Protein AF-A0A6A6I6J5-F1 (afdb_monomer_lite)

Radius of gyration: 15.34 Å; chains: 1; bounding box: 36×29×41 Å

Foldseek 3Di:
DDPVDDPCVVVVHDPPPDDDDDDQQQDCVVCVVVVVVVCVPPNDPDDDGDGDPPGPLQVDDLVRVLVVCVVPHDPVSSPDDCPPSHDYD

Organism: NCBI:txid390896

InterPro domains:
  IPR001765 Carbonic anhydrase [PF00484] (1-59)
  IPR001765 Carbonic anhydrase [PTHR43175] (1-75)
  IPR036874 Carbonic anhydrase superfamily [G3DSA:3.40.1050.10] (1-87)
  IPR036874 Carbonic anhydrase superfamily [SSF53056] (1-67)

pLDDT: mean 89.87, std 7.77, range [54.03, 97.44]

Secondary structure (DSSP, 8-state):
--TT--HHHHTTPPTTSS-----GGG-HHHHHHHHHHHHHHH----------SS-GGGS--HHHHHHHHHHHS-TTGGGS--TTS----

Sequence (89 aa):
MDQRVHPEEFLGLQRGDVPVIRNAGGRARRAVLDAAFLDALITITDIIVIHHTNCGLTLMTDEKVSKALGERSTKELAKHDIDGYCITE

Structure (mmCIF, N/CA/C/O backbone):
data_AF-A0A6A6I6J5-F1
#
_entry.id   AF-A0A6A6I6J5-F1
#
loop_
_atom_site.group_PDB
_atom_site.id
_atom_site.type_symbol
_atom_site.label_atom_id
_atom_site.label_alt_id
_atom_site.label_comp_id
_atom_site.label_asym_id
_atom_site.label_entity_id
_atom_site.label_seq_id
_atom_site.pdbx_PDB_ins_code
_atom_site.Cartn_x
_atom_site.Cartn_y
_atom_site.Cartn_z
_atom_site.occupancy
_atom_site.B_iso_or_equiv
_atom_site.auth_seq_id
_atom_site.auth_comp_id
_atom_site.auth_asym_id
_atom_site.auth_atom_id
_atom_site.pdbx_PDB_model_num
ATOM 1 N N . MET A 1 1 ? -0.502 -5.179 -6.590 1.00 86.44 1 MET A N 1
ATOM 2 C CA . MET A 1 1 ? -1.670 -5.912 -6.091 1.00 86.44 1 MET A CA 1
ATOM 3 C C . MET A 1 1 ? -1.668 -7.252 -6.780 1.00 86.44 1 MET A C 1
ATOM 5 O O . MET A 1 1 ? -1.785 -7.294 -7.996 1.00 86.44 1 MET A O 1
ATOM 9 N N . ASP A 1 2 ? -1.449 -8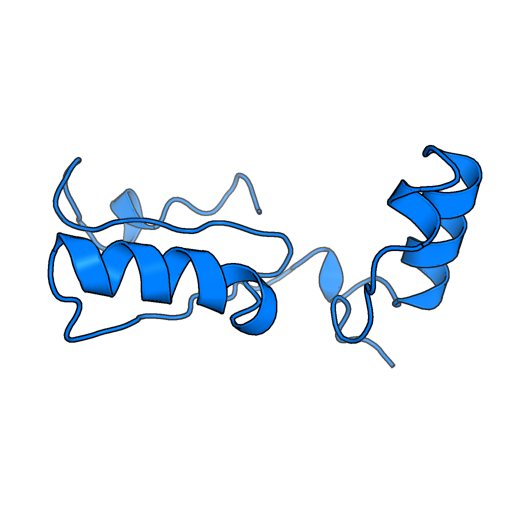.312 -6.018 1.00 94.50 2 ASP A N 1
ATOM 10 C CA . ASP A 1 2 ? -1.436 -9.671 -6.545 1.00 94.50 2 ASP A CA 1
ATOM 11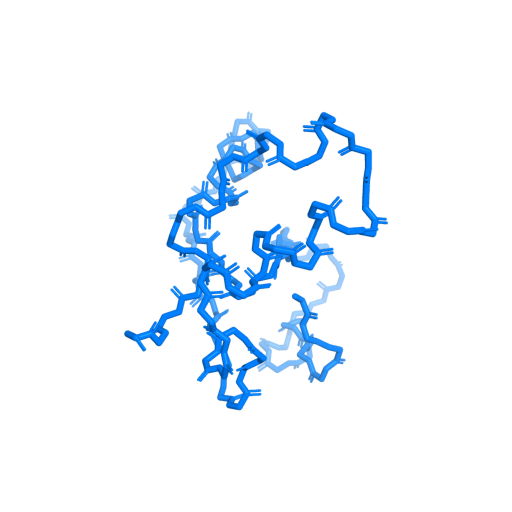 C C . ASP A 1 2 ? -2.804 -10.316 -6.337 1.00 94.50 2 ASP A C 1
ATOM 13 O O . ASP A 1 2 ? -3.335 -10.266 -5.229 1.00 94.50 2 ASP A O 1
ATOM 17 N N . GLN A 1 3 ? -3.383 -10.877 -7.397 1.00 93.81 3 GLN A N 1
ATOM 18 C CA . GLN A 1 3 ? -4.727 -11.461 -7.363 1.00 93.81 3 GLN A CA 1
ATOM 19 C C . GLN A 1 3 ? -4.809 -12.739 -6.522 1.00 93.81 3 GLN A C 1
ATOM 21 O O . GLN A 1 3 ? -5.903 -13.152 -6.176 1.00 93.81 3 GLN A O 1
ATOM 26 N N . ARG A 1 4 ? -3.674 -13.349 -6.167 1.00 95.06 4 ARG A N 1
ATOM 27 C CA . ARG A 1 4 ? -3.620 -14.545 -5.314 1.00 95.06 4 ARG A CA 1
ATOM 28 C C . ARG A 1 4 ? -3.771 -14.220 -3.828 1.00 95.06 4 ARG A C 1
ATOM 30 O O . ARG A 1 4 ? -3.886 -15.128 -3.016 1.00 95.06 4 ARG A O 1
ATOM 37 N N . VAL A 1 5 ? -3.682 -12.943 -3.457 1.00 94.44 5 VAL A N 1
ATOM 38 C CA . VAL A 1 5 ? -3.618 -12.505 -2.059 1.00 94.44 5 VAL A CA 1
ATOM 39 C C . VAL A 1 5 ? -4.956 -11.895 -1.656 1.00 94.44 5 VAL A C 1
ATOM 41 O O . VAL A 1 5 ? -5.332 -10.839 -2.166 1.00 94.44 5 VAL A O 1
ATOM 44 N N . HIS A 1 6 ? -5.631 -12.532 -0.705 1.00 93.38 6 HIS A N 1
ATOM 45 C CA . HIS A 1 6 ? -6.867 -12.062 -0.077 1.00 93.38 6 HIS A CA 1
ATOM 46 C C . HIS A 1 6 ? -6.644 -11.959 1.438 1.00 93.38 6 HIS A C 1
ATOM 48 O O . HIS A 1 6 ? -6.800 -12.966 2.129 1.00 93.38 6 HIS A O 1
ATOM 54 N N . PRO A 1 7 ? -6.200 -10.794 1.959 1.00 93.38 7 PRO A N 1
ATOM 55 C CA . PRO A 1 7 ? -5.909 -10.611 3.384 1.00 93.38 7 PRO A CA 1
ATOM 56 C C . PRO A 1 7 ? -7.033 -11.060 4.308 1.00 93.38 7 PRO A C 1
ATOM 58 O O . PRO A 1 7 ? -6.775 -11.698 5.322 1.00 93.38 7 PRO A O 1
ATOM 61 N N . GLU A 1 8 ? -8.270 -10.786 3.915 1.00 92.62 8 GLU A N 1
ATOM 62 C CA . GLU A 1 8 ? -9.468 -11.184 4.633 1.00 92.62 8 GLU A CA 1
ATOM 63 C C . GLU A 1 8 ? -9.578 -12.705 4.834 1.00 92.62 8 GLU A C 1
ATOM 65 O O . GLU A 1 8 ? -9.956 -13.156 5.911 1.00 92.62 8 GLU A O 1
ATOM 70 N N . GLU A 1 9 ? -9.171 -13.508 3.849 1.00 92.81 9 GLU A N 1
ATOM 71 C CA . GLU A 1 9 ? -9.300 -14.966 3.908 1.00 92.81 9 GLU A CA 1
ATOM 72 C C . GLU A 1 9 ? -8.276 -15.591 4.858 1.00 92.81 9 GLU A C 1
ATOM 74 O O . GLU A 1 9 ? -8.641 -16.350 5.753 1.00 92.81 9 GLU A O 1
ATOM 79 N N . PHE A 1 10 ? -6.988 -15.268 4.697 1.00 92.81 10 PHE A N 1
ATOM 80 C CA . PHE A 1 10 ? -5.932 -15.912 5.488 1.00 92.81 10 PHE A CA 1
ATOM 81 C C . PHE A 1 10 ? -5.743 -15.303 6.883 1.00 92.81 10 PHE A C 1
ATOM 83 O O . PHE A 1 10 ? -5.106 -15.933 7.726 1.00 92.81 10 PHE A O 1
ATOM 90 N N . LEU A 1 11 ? -6.282 -14.105 7.143 1.00 94.44 11 LEU A N 1
ATOM 91 C CA . LEU A 1 11 ? -6.365 -13.532 8.493 1.00 94.44 11 LEU A CA 1
ATOM 92 C C . LEU A 1 11 ? -7.686 -13.876 9.201 1.00 94.44 11 LEU A C 1
ATOM 94 O O . LEU A 1 11 ? -7.823 -13.574 10.382 1.00 94.44 11 LEU A O 1
ATOM 98 N N . GLY A 1 12 ? -8.643 -14.509 8.510 1.00 95.25 12 GLY A N 1
ATOM 99 C CA . GLY A 1 12 ? -9.944 -14.867 9.082 1.00 95.25 12 GLY A CA 1
ATOM 100 C C . GLY A 1 12 ? -10.830 -13.660 9.400 1.00 95.25 12 GLY A C 1
ATOM 101 O O . GLY A 1 12 ? -11.609 -13.711 10.349 1.00 95.25 12 GLY A O 1
ATOM 102 N N . LEU A 1 13 ? -10.695 -12.578 8.630 1.00 94.56 13 LEU A N 1
ATOM 103 C CA . LEU A 1 13 ? -11.432 -11.332 8.825 1.00 94.56 13 LEU A CA 1
ATOM 104 C C . LEU A 1 13 ? -12.750 -11.359 8.052 1.00 94.56 13 LEU A C 1
ATOM 106 O O . LEU A 1 13 ? -12.841 -11.856 6.926 1.00 94.56 13 LEU A O 1
ATOM 110 N N . GLN A 1 14 ? -13.777 -10.762 8.636 1.00 94.75 14 GLN A N 1
ATOM 111 C CA . GLN A 1 14 ? -15.055 -10.522 7.990 1.00 94.75 14 GLN A CA 1
ATOM 112 C C . GLN A 1 14 ? -15.054 -9.168 7.270 1.00 94.75 14 GLN A C 1
ATOM 114 O O . GLN A 1 14 ? -14.231 -8.278 7.506 1.00 94.75 14 GLN A O 1
ATOM 119 N N . ARG A 1 15 ? -16.003 -8.993 6.341 1.00 88.12 15 ARG A N 1
ATOM 120 C CA . ARG A 1 15 ? -16.182 -7.702 5.666 1.00 88.12 15 ARG A CA 1
ATOM 121 C C . ARG A 1 15 ? -16.507 -6.624 6.695 1.00 88.12 15 ARG A C 1
ATOM 123 O O . ARG A 1 15 ? -17.526 -6.715 7.368 1.00 88.12 15 ARG A O 1
ATOM 130 N N . GLY A 1 16 ? -15.690 -5.576 6.712 1.00 87.31 16 GLY A N 1
ATOM 131 C CA . GLY A 1 16 ? -15.863 -4.433 7.604 1.00 87.31 1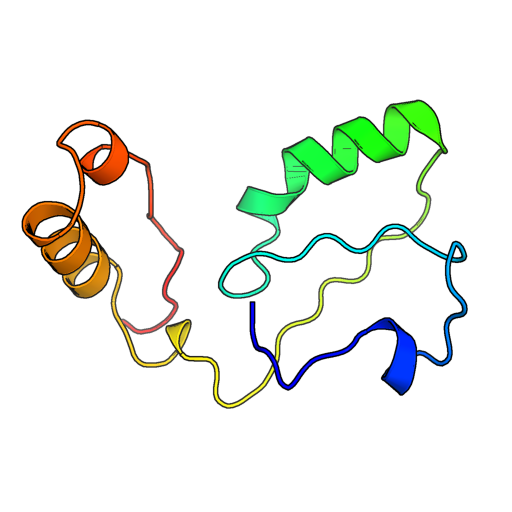6 GLY A CA 1
ATOM 132 C C . GLY A 1 16 ? -15.001 -4.478 8.864 1.00 87.31 16 GLY A C 1
ATOM 133 O O . GLY A 1 16 ? -14.947 -3.460 9.542 1.00 87.31 16 GLY A O 1
ATOM 134 N N . ASP A 1 17 ? -14.293 -5.581 9.140 1.00 92.56 17 ASP A N 1
ATOM 135 C CA . ASP A 1 17 ? -13.436 -5.682 10.331 1.00 92.56 17 ASP A CA 1
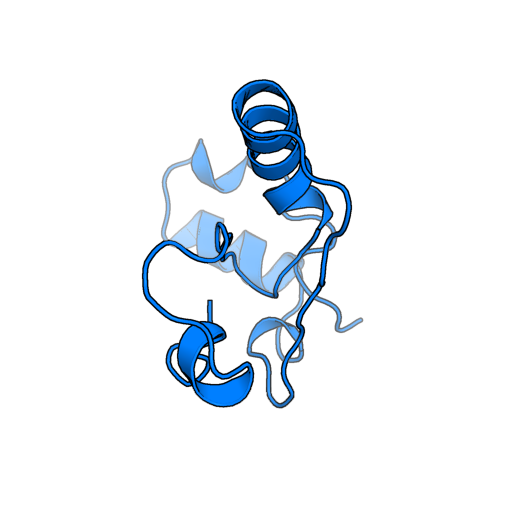ATOM 136 C C . ASP A 1 17 ? -12.282 -4.678 10.291 1.00 92.56 17 ASP A C 1
ATOM 138 O O . ASP A 1 17 ? -11.981 -4.026 11.287 1.00 92.56 17 ASP A O 1
ATOM 142 N N . VAL A 1 18 ? -11.634 -4.547 9.129 1.00 93.25 18 VAL A N 1
ATOM 143 C CA . VAL A 1 18 ? -10.490 -3.651 8.937 1.00 93.25 18 VAL A CA 1
ATOM 144 C C . VAL A 1 18 ? -10.504 -3.017 7.543 1.00 93.25 18 VAL A C 1
ATOM 146 O O . VAL A 1 18 ? -10.934 -3.652 6.572 1.00 93.25 18 VAL A O 1
ATOM 149 N N . PRO A 1 19 ? -9.984 -1.788 7.390 1.00 94.50 19 PRO A N 1
ATOM 150 C CA . PRO A 1 19 ? -9.635 -1.260 6.080 1.00 94.50 19 PRO A CA 1
ATOM 151 C C . PRO A 1 19 ? -8.480 -2.053 5.458 1.00 94.50 19 PRO A C 1
ATOM 153 O O . PRO A 1 19 ? -7.498 -2.374 6.126 1.00 94.50 19 PRO A O 1
ATOM 156 N N . VAL A 1 20 ? -8.557 -2.314 4.152 1.00 94.81 20 VAL A N 1
ATOM 157 C CA . VAL A 1 20 ? -7.501 -3.014 3.407 1.00 94.81 20 VAL A CA 1
ATOM 158 C C . VAL A 1 20 ? -7.007 -2.127 2.265 1.00 94.81 20 VAL A C 1
ATOM 160 O O . VAL A 1 20 ? -7.696 -1.951 1.260 1.00 94.81 20 VAL A O 1
ATOM 163 N N . ILE A 1 21 ? -5.790 -1.589 2.393 1.00 95.75 21 ILE A N 1
ATOM 164 C CA . ILE A 1 21 ? -5.126 -0.812 1.334 1.00 95.75 21 ILE A CA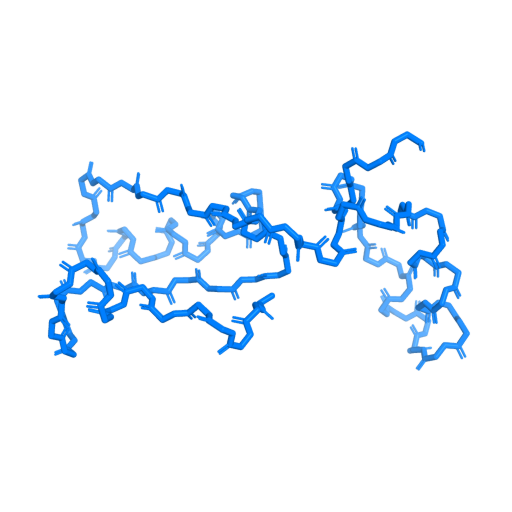 1
ATOM 165 C C . ILE A 1 21 ? -4.246 -1.745 0.497 1.00 95.75 21 ILE A C 1
ATOM 167 O O . ILE A 1 21 ? -3.385 -2.451 1.023 1.00 95.75 21 ILE A O 1
ATOM 171 N N . ARG A 1 22 ? -4.426 -1.739 -0.831 1.00 95.62 22 ARG A N 1
ATOM 172 C CA . ARG A 1 22 ? -3.664 -2.590 -1.761 1.00 95.62 22 ARG A CA 1
ATOM 173 C C . ARG A 1 22 ? -3.029 -1.756 -2.864 1.00 95.62 22 ARG A C 1
ATOM 175 O O . ARG A 1 22 ? -3.716 -1.076 -3.614 1.00 95.62 22 ARG A O 1
ATOM 182 N N . ASN A 1 23 ? -1.715 -1.882 -3.027 1.00 94.06 23 ASN A N 1
ATOM 183 C CA . ASN A 1 23 ? -0.970 -1.254 -4.119 1.00 94.06 23 ASN A CA 1
ATOM 184 C C . ASN A 1 23 ? 0.041 -2.238 -4.744 1.00 94.06 23 ASN A C 1
ATOM 186 O O . ASN A 1 23 ? 0.068 -3.433 -4.422 1.00 94.06 23 ASN A O 1
ATOM 190 N N . ALA A 1 24 ? 0.810 -1.800 -5.743 1.00 92.56 24 ALA A N 1
ATOM 191 C CA . ALA A 1 24 ? 1.875 -2.619 -6.322 1.00 92.56 24 ALA A CA 1
ATOM 192 C C . ALA A 1 24 ? 2.995 -2.833 -5.288 1.00 92.56 24 ALA A C 1
ATOM 194 O O . ALA A 1 24 ? 3.523 -1.871 -4.747 1.00 92.56 24 ALA A O 1
ATOM 195 N N . GLY A 1 25 ? 3.316 -4.097 -4.990 1.00 92.19 25 GLY A N 1
ATOM 196 C CA . GLY A 1 25 ? 4.365 -4.465 -4.032 1.00 92.19 25 GLY A CA 1
ATOM 197 C C . GLY A 1 25 ? 4.038 -4.300 -2.547 1.00 92.19 25 GLY A C 1
ATOM 198 O O . GLY A 1 25 ? 4.900 -4.608 -1.735 1.00 92.19 25 GLY A O 1
ATOM 199 N N . GLY A 1 26 ? 2.850 -3.814 -2.166 1.00 93.88 26 GLY A N 1
ATOM 200 C CA . GLY A 1 26 ? 2.532 -3.576 -0.749 1.00 93.88 26 GLY A CA 1
ATOM 201 C C . GLY A 1 26 ? 3.443 -2.514 -0.119 1.00 93.88 26 GLY A C 1
ATOM 202 O O . GLY A 1 26 ? 3.940 -2.679 0.994 1.00 93.88 26 GLY A O 1
ATOM 203 N N . ARG A 1 27 ? 3.738 -1.438 -0.860 1.00 92.38 27 ARG A N 1
ATOM 204 C CA . ARG A 1 27 ? 4.669 -0.384 -0.438 1.00 92.38 27 ARG A CA 1
ATOM 205 C C . ARG A 1 27 ? 3.991 0.578 0.532 1.00 92.38 27 ARG A C 1
ATOM 207 O O . ARG A 1 27 ? 3.068 1.299 0.148 1.00 92.38 27 ARG A O 1
ATOM 214 N N . ALA A 1 28 ? 4.509 0.646 1.759 1.00 93.38 28 ALA A N 1
ATOM 215 C CA . ALA A 1 28 ? 3.999 1.531 2.807 1.00 93.38 28 ALA A CA 1
ATOM 216 C C . ALA A 1 28 ? 4.044 3.013 2.396 1.00 93.38 28 ALA A C 1
ATOM 218 O O . ALA A 1 28 ? 3.055 3.719 2.563 1.00 93.38 28 ALA A O 1
ATOM 219 N N . ARG A 1 29 ? 5.126 3.463 1.736 1.00 91.56 29 ARG A N 1
ATOM 220 C CA . ARG A 1 29 ? 5.273 4.844 1.222 1.00 91.56 29 ARG A CA 1
ATOM 221 C C . ARG A 1 29 ? 4.085 5.291 0.361 1.00 91.56 29 ARG A C 1
ATOM 223 O O . ARG A 1 29 ? 3.728 6.459 0.375 1.00 91.56 29 ARG A O 1
ATOM 230 N N . ARG A 1 30 ? 3.465 4.366 -0.380 1.00 90.75 30 ARG A N 1
ATOM 231 C CA . ARG A 1 30 ? 2.324 4.648 -1.267 1.00 90.75 30 ARG A CA 1
ATOM 232 C C . ARG A 1 30 ? 0.970 4.488 -0.582 1.00 90.75 30 ARG A C 1
ATOM 234 O O . ARG A 1 30 ? -0.017 4.955 -1.124 1.00 90.75 30 ARG A O 1
ATOM 241 N N . ALA A 1 31 ? 0.931 3.826 0.571 1.00 95.25 31 ALA A N 1
ATOM 242 C CA . ALA A 1 31 ? -0.270 3.656 1.383 1.00 95.25 31 ALA A CA 1
ATOM 243 C C . ALA A 1 31 ? -0.371 4.692 2.514 1.00 95.25 31 ALA A C 1
ATOM 245 O O . ALA A 1 31 ? -1.429 4.821 3.113 1.00 95.25 31 ALA A O 1
ATOM 246 N N . VAL A 1 32 ? 0.710 5.423 2.821 1.00 95.06 32 VAL A N 1
ATOM 247 C CA . VAL A 1 32 ? 0.792 6.287 4.011 1.00 95.06 32 VAL A CA 1
ATOM 248 C C . VAL A 1 32 ? -0.291 7.364 4.047 1.00 95.06 32 VAL A C 1
ATOM 250 O O . VAL A 1 32 ? -0.823 7.659 5.110 1.00 95.06 32 VAL A O 1
ATOM 253 N N . LEU A 1 33 ? -0.641 7.924 2.888 1.00 95.75 33 LEU A N 1
ATOM 254 C CA . LEU A 1 33 ? -1.624 8.999 2.781 1.00 95.75 33 LEU A CA 1
ATOM 255 C C . LEU A 1 33 ? -3.039 8.470 3.048 1.00 95.75 33 LEU A C 1
ATOM 257 O O . LEU A 1 33 ? -3.762 9.043 3.857 1.00 95.75 33 LEU A O 1
ATOM 261 N N . ASP A 1 34 ? -3.384 7.328 2.449 1.00 96.81 34 ASP A N 1
ATOM 262 C CA . ASP A 1 34 ? -4.657 6.644 2.694 1.00 96.81 34 ASP A CA 1
ATOM 263 C C . ASP A 1 34 ? -4.757 6.163 4.149 1.00 96.81 34 ASP A C 1
ATOM 265 O O . ASP A 1 34 ? -5.796 6.320 4.783 1.00 96.81 34 ASP A O 1
ATOM 269 N N . ALA A 1 35 ? -3.668 5.623 4.706 1.00 96.81 35 ALA A N 1
ATOM 270 C CA . ALA A 1 35 ? -3.619 5.170 6.094 1.00 96.81 35 ALA A CA 1
ATOM 271 C C . ALA A 1 35 ? -3.824 6.332 7.078 1.00 96.81 35 ALA A C 1
ATOM 273 O O . ALA A 1 35 ? -4.641 6.213 7.985 1.00 96.81 35 ALA A O 1
ATOM 274 N N . ALA A 1 36 ? -3.149 7.467 6.869 1.00 97.06 36 ALA A N 1
ATOM 275 C CA . ALA A 1 36 ? -3.319 8.663 7.695 1.00 97.06 36 ALA A CA 1
ATOM 276 C C . ALA A 1 36 ? -4.734 9.250 7.583 1.00 97.06 36 ALA A C 1
ATOM 278 O O . ALA A 1 36 ? -5.304 9.710 8.570 1.00 97.06 36 ALA A O 1
ATOM 279 N N . PHE A 1 37 ? -5.321 9.219 6.384 1.00 97.44 37 PHE A N 1
ATOM 280 C CA . PHE A 1 37 ? -6.695 9.664 6.181 1.00 97.44 37 PHE A CA 1
ATOM 281 C C . PHE A 1 37 ? -7.699 8.767 6.914 1.00 97.44 37 PHE A C 1
ATOM 283 O O . PHE A 1 37 ? -8.613 9.272 7.559 1.00 97.44 37 PHE A O 1
ATOM 290 N N . LEU A 1 38 ? -7.525 7.444 6.851 1.00 96.50 38 LEU A N 1
ATOM 291 C CA . LEU A 1 38 ? -8.376 6.498 7.574 1.00 96.50 38 LEU A CA 1
ATOM 292 C C . LEU A 1 38 ? -8.215 6.627 9.090 1.00 96.50 38 LEU A C 1
ATOM 294 O O . LEU A 1 38 ? -9.218 6.618 9.800 1.00 96.50 38 LEU A O 1
ATOM 298 N N . ASP A 1 39 ? -6.989 6.800 9.583 1.00 96.56 39 ASP A N 1
ATOM 299 C CA . ASP A 1 39 ? -6.720 7.022 11.006 1.00 96.56 39 ASP A CA 1
ATOM 300 C C . ASP A 1 39 ? -7.501 8.229 11.550 1.00 96.56 39 ASP A C 1
ATOM 302 O O . ASP A 1 39 ? -8.186 8.124 12.565 1.00 96.56 39 ASP A O 1
ATOM 306 N N . ALA A 1 40 ? -7.538 9.334 10.799 1.00 97.00 40 ALA A N 1
ATOM 307 C CA . ALA A 1 40 ? -8.320 10.515 11.164 1.00 97.00 40 ALA A CA 1
ATOM 308 C C . ALA A 1 40 ? -9.846 10.277 11.226 1.00 97.00 40 ALA A C 1
ATOM 310 O O . ALA A 1 40 ? -10.558 11.077 11.833 1.00 97.00 40 ALA A O 1
ATOM 311 N N . LEU A 1 41 ? -10.363 9.217 10.591 1.00 96.12 41 LEU A N 1
ATOM 312 C CA . LEU A 1 41 ? -11.796 8.907 10.539 1.00 96.12 41 LEU A CA 1
ATOM 313 C C . LEU A 1 41 ? -12.235 7.854 11.557 1.00 96.12 41 LEU A C 1
ATOM 315 O O . LEU A 1 41 ? -13.349 7.947 12.070 1.00 96.12 41 LEU A O 1
ATOM 319 N N . ILE A 1 42 ? -11.409 6.835 11.800 1.00 95.06 42 ILE A N 1
ATOM 320 C CA . ILE A 1 42 ? -11.807 5.658 12.591 1.00 95.06 42 ILE A CA 1
ATOM 321 C C . ILE A 1 42 ? -10.828 5.285 13.706 1.00 95.06 42 ILE A C 1
ATOM 323 O O . ILE A 1 42 ? -11.119 4.341 14.433 1.00 95.06 42 ILE A O 1
ATOM 327 N N . THR A 1 43 ? -9.726 6.025 13.871 1.00 94.00 43 THR A N 1
ATOM 328 C CA . THR A 1 43 ? -8.639 5.745 14.825 1.00 94.00 43 THR A CA 1
ATOM 329 C C . THR A 1 43 ? -8.014 4.363 14.608 1.00 94.00 43 THR A C 1
ATOM 331 O O . THR A 1 43 ? -8.552 3.335 15.015 1.00 94.00 43 THR A O 1
ATOM 334 N N . ILE A 1 44 ? -6.836 4.326 13.993 1.00 95.31 44 ILE A N 1
ATOM 335 C CA . ILE A 1 44 ? -6.068 3.105 13.736 1.00 95.31 44 ILE A CA 1
ATOM 336 C C . ILE A 1 44 ? -4.958 2.986 14.784 1.00 95.31 44 ILE A C 1
ATOM 338 O O . ILE A 1 44 ? -4.055 3.813 14.850 1.00 95.31 44 ILE A O 1
ATOM 342 N N . THR A 1 45 ? -4.986 1.922 15.587 1.00 95.31 45 THR A N 1
ATOM 343 C CA . THR A 1 45 ? -3.938 1.644 16.587 1.00 95.31 45 THR A CA 1
ATOM 344 C C . THR A 1 45 ? -2.800 0.791 16.042 1.00 95.31 45 THR A C 1
ATOM 346 O O . THR A 1 45 ? -1.672 0.885 16.521 1.00 95.31 45 THR A O 1
ATOM 349 N N . ASP A 1 46 ? -3.087 -0.022 15.025 1.00 94.75 46 ASP A N 1
ATOM 350 C CA . ASP A 1 46 ? -2.185 -1.049 14.523 1.00 94.75 46 ASP A CA 1
ATOM 351 C C . ASP A 1 46 ? -2.217 -1.105 12.995 1.00 94.75 46 ASP A C 1
ATOM 353 O O . ASP A 1 46 ? -3.272 -1.018 12.364 1.00 94.75 46 ASP A O 1
ATOM 357 N N . ILE A 1 47 ? -1.043 -1.288 12.387 1.00 95.75 47 ILE A N 1
ATOM 358 C CA . ILE A 1 47 ? -0.885 -1.436 10.937 1.00 95.75 47 ILE A CA 1
ATOM 359 C C . ILE A 1 47 ? -0.089 -2.705 10.655 1.00 95.75 47 ILE A C 1
ATOM 361 O O . ILE A 1 47 ? 1.029 -2.876 11.140 1.00 95.75 47 ILE A O 1
ATOM 365 N N . ILE A 1 48 ? -0.639 -3.566 9.798 1.00 95.38 48 ILE A N 1
ATOM 366 C CA . ILE A 1 48 ? 0.037 -4.768 9.304 1.00 95.38 48 ILE A CA 1
ATOM 367 C C . ILE A 1 48 ? 0.448 -4.531 7.850 1.00 95.38 48 ILE A C 1
ATOM 369 O O . ILE A 1 48 ? -0.390 -4.283 6.983 1.00 95.38 48 ILE A O 1
ATOM 373 N N . VAL A 1 49 ? 1.748 -4.635 7.566 1.00 96.00 49 VAL A N 1
ATOM 374 C CA . VAL A 1 49 ? 2.283 -4.573 6.199 1.00 96.00 49 VAL A CA 1
ATOM 375 C C . VAL A 1 49 ? 2.524 -5.98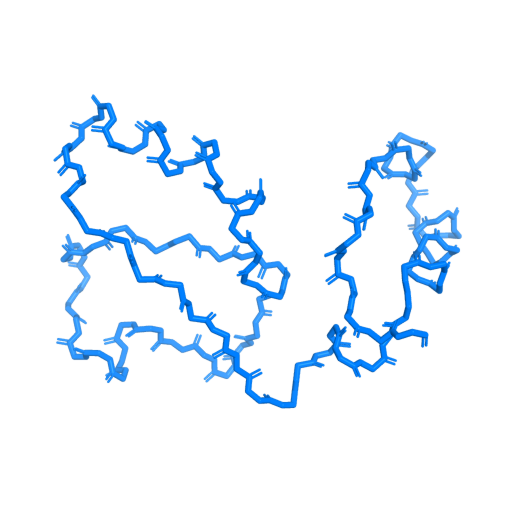9 5.695 1.00 96.00 49 VAL A C 1
ATOM 377 O O . VAL A 1 49 ? 3.310 -6.734 6.275 1.00 96.00 49 VAL A O 1
ATOM 380 N N . ILE A 1 50 ? 1.859 -6.355 4.597 1.00 95.44 50 ILE A N 1
ATOM 381 C CA . ILE A 1 50 ? 1.917 -7.707 4.033 1.00 95.44 50 ILE A CA 1
ATOM 382 C C . ILE A 1 50 ? 2.600 -7.664 2.669 1.00 95.44 50 ILE A C 1
ATOM 384 O O . ILE A 1 50 ? 2.074 -7.106 1.702 1.00 95.44 50 ILE A O 1
ATOM 388 N N . HIS A 1 51 ? 3.769 -8.296 2.584 1.00 94.88 51 HIS A N 1
ATOM 389 C CA . HIS A 1 51 ? 4.402 -8.660 1.315 1.00 94.88 51 HIS A CA 1
ATOM 390 C C . HIS A 1 51 ? 4.118 -10.123 0.996 1.00 94.88 51 HIS A C 1
ATOM 392 O O . HIS A 1 51 ? 3.689 -10.893 1.852 1.00 94.88 51 HIS A O 1
ATOM 398 N N . HIS A 1 52 ? 4.353 -10.510 -0.252 1.00 94.69 52 HIS A N 1
ATOM 399 C CA . HIS A 1 52 ? 4.188 -11.890 -0.687 1.00 94.69 52 HIS A CA 1
ATOM 400 C C . HIS A 1 52 ? 5.405 -12.353 -1.482 1.00 94.69 52 HIS A C 1
ATOM 402 O O . HIS A 1 52 ? 6.101 -11.559 -2.119 1.00 94.69 52 HIS A O 1
ATOM 408 N N . THR A 1 53 ? 5.645 -13.660 -1.458 1.00 93.81 53 THR A N 1
ATOM 409 C CA . THR A 1 53 ? 6.678 -14.295 -2.275 1.00 93.81 53 THR A CA 1
ATOM 410 C C . THR A 1 53 ? 6.279 -14.307 -3.750 1.00 93.81 53 THR A C 1
ATOM 412 O O . THR A 1 53 ? 5.105 -14.145 -4.105 1.00 93.81 53 THR A O 1
ATOM 415 N N . ASN A 1 54 ? 7.274 -14.499 -4.625 1.00 93.31 54 ASN A N 1
ATOM 416 C CA . ASN A 1 54 ? 7.094 -14.474 -6.079 1.00 93.31 54 ASN A CA 1
ATOM 417 C C . ASN A 1 54 ? 6.327 -13.213 -6.533 1.00 93.31 54 ASN A C 1
ATOM 419 O O . ASN A 1 54 ? 5.282 -13.296 -7.188 1.00 93.31 54 ASN A O 1
ATOM 423 N N . CYS A 1 55 ? 6.792 -12.049 -6.072 1.00 93.69 55 CYS A N 1
ATOM 424 C CA . CYS A 1 55 ? 6.201 -10.760 -6.399 1.00 93.69 55 CYS A CA 1
ATOM 425 C C . CYS A 1 55 ? 6.738 -10.262 -7.739 1.00 93.69 55 CYS A C 1
ATOM 427 O O . CYS A 1 55 ? 7.939 -10.254 -7.960 1.00 93.69 55 CYS A O 1
ATOM 429 N N . GLY A 1 56 ? 5.873 -9.766 -8.626 1.00 91.38 56 GLY A N 1
ATOM 430 C CA . GLY A 1 56 ? 6.330 -9.239 -9.919 1.00 91.38 56 GLY A CA 1
ATOM 431 C C . GLY A 1 56 ? 7.361 -8.104 -9.798 1.00 91.38 56 GLY A C 1
ATOM 432 O O . GLY A 1 56 ? 8.217 -7.963 -10.665 1.00 91.38 56 GLY A O 1
ATOM 433 N N . LEU A 1 57 ? 7.332 -7.337 -8.700 1.00 91.81 57 LEU A N 1
ATOM 434 C CA . LEU A 1 57 ? 8.300 -6.262 -8.436 1.00 91.81 57 LEU A CA 1
ATOM 435 C C . LEU A 1 57 ? 9.656 -6.758 -7.898 1.00 91.81 57 LEU A C 1
ATOM 437 O O . LEU A 1 57 ? 10.567 -5.953 -7.730 1.00 91.81 57 LEU A O 1
ATOM 441 N N . THR A 1 58 ? 9.807 -8.063 -7.636 1.00 91.25 58 THR A N 1
ATOM 442 C CA . THR A 1 58 ? 11.112 -8.700 -7.375 1.00 91.25 58 THR A CA 1
ATOM 443 C C . THR A 1 58 ? 11.766 -9.214 -8.659 1.00 91.25 58 THR A C 1
ATOM 445 O O . THR A 1 58 ? 12.755 -9.930 -8.580 1.00 91.25 58 THR A O 1
ATOM 448 N N . LEU A 1 59 ? 11.188 -8.946 -9.834 1.00 89.88 59 LEU A N 1
ATOM 449 C CA . LEU A 1 59 ? 11.677 -9.423 -11.137 1.00 89.88 59 LEU A CA 1
ATOM 450 C C . LEU A 1 59 ? 11.927 -8.273 -12.131 1.00 89.88 59 LEU A C 1
ATOM 452 O O . LEU A 1 59 ? 12.213 -8.512 -13.304 1.00 89.88 59 LEU A O 1
ATOM 456 N N . MET A 1 60 ? 11.764 -7.029 -11.686 1.00 90.06 60 MET A N 1
ATOM 457 C CA . MET A 1 60 ? 11.794 -5.814 -12.502 1.00 90.06 60 MET A CA 1
ATOM 458 C C . MET A 1 60 ? 12.649 -4.767 -11.806 1.00 90.06 60 MET A C 1
ATOM 460 O O . MET A 1 60 ? 12.677 -4.776 -10.587 1.00 90.06 60 MET A O 1
ATOM 464 N N . THR A 1 61 ? 13.258 -3.855 -12.568 1.00 90.06 61 THR A N 1
ATOM 465 C CA . THR A 1 61 ? 13.926 -2.654 -12.038 1.00 90.06 61 THR A CA 1
ATOM 466 C C . THR A 1 61 ? 13.065 -1.421 -12.298 1.00 90.06 61 THR A C 1
ATOM 468 O O . THR A 1 61 ? 12.224 -1.426 -13.212 1.00 90.06 61 THR A O 1
ATOM 471 N N . ASP A 1 62 ? 13.290 -0.351 -11.538 1.00 89.19 62 ASP A N 1
ATOM 472 C CA . ASP A 1 62 ? 12.546 0.896 -11.719 1.00 89.19 62 ASP A CA 1
ATOM 473 C C . ASP A 1 62 ? 12.790 1.495 -13.113 1.00 89.19 62 ASP A C 1
ATOM 475 O O . ASP A 1 62 ? 11.852 1.989 -13.736 1.00 89.19 62 ASP A O 1
ATOM 479 N N . GLU A 1 63 ? 13.982 1.342 -13.700 1.00 88.62 63 GLU A N 1
ATOM 480 C CA . GLU A 1 63 ? 14.267 1.803 -15.066 1.00 88.62 63 GLU A CA 1
ATOM 481 C C . GLU A 1 63 ? 13.427 1.060 -16.106 1.00 88.62 63 GLU A C 1
ATOM 483 O O . GLU A 1 63 ? 12.884 1.676 -17.030 1.00 88.62 63 GLU A O 1
ATOM 488 N N . LYS A 1 64 ? 13.291 -0.267 -15.971 1.00 89.56 64 LYS A N 1
ATOM 489 C CA . LYS A 1 64 ? 12.476 -1.073 -16.894 1.00 89.56 64 LYS A CA 1
ATOM 490 C C . LYS A 1 64 ? 11.009 -0.664 -16.820 1.00 89.56 64 LYS A C 1
ATOM 492 O O . LYS A 1 64 ? 10.355 -0.548 -17.859 1.00 89.56 64 LYS A O 1
ATOM 497 N N . VAL A 1 65 ? 10.503 -0.424 -15.611 1.00 89.31 65 VAL A N 1
ATOM 498 C CA . VAL A 1 65 ? 9.126 0.035 -15.397 1.00 89.31 65 VAL A CA 1
ATOM 499 C C . VAL A 1 65 ? 8.939 1.455 -15.933 1.00 89.31 65 VAL A C 1
ATOM 501 O O . VAL A 1 65 ? 7.980 1.690 -16.667 1.00 89.31 65 VAL A O 1
ATOM 504 N N . SER A 1 66 ? 9.871 2.372 -15.658 1.00 87.25 66 SER A N 1
ATOM 505 C CA . SER A 1 66 ? 9.863 3.751 -16.168 1.00 87.25 66 SER A CA 1
ATOM 506 C C . SER A 1 66 ? 9.791 3.785 -17.689 1.00 87.25 66 SER A C 1
ATOM 508 O O . SER A 1 66 ? 8.919 4.435 -18.271 1.00 87.25 66 SER A O 1
ATOM 510 N N . LYS A 1 67 ? 10.653 3.005 -18.351 1.00 88.75 67 LYS A N 1
ATOM 511 C CA . LYS A 1 67 ? 10.672 2.897 -19.809 1.00 88.75 67 LYS A CA 1
ATOM 512 C C . LYS A 1 67 ? 9.335 2.391 -20.348 1.00 88.75 67 LYS A C 1
ATOM 514 O O . LYS A 1 67 ? 8.764 3.005 -21.246 1.00 88.75 67 LYS A O 1
ATOM 519 N N . ALA A 1 68 ? 8.809 1.307 -19.776 1.00 88.62 68 ALA A N 1
ATOM 520 C CA . ALA A 1 68 ? 7.531 0.744 -20.198 1.00 88.62 68 ALA A CA 1
ATOM 521 C C . ALA A 1 68 ? 6.361 1.725 -19.991 1.00 88.62 68 ALA A C 1
ATOM 523 O O . ALA A 1 68 ? 5.461 1.790 -20.829 1.00 88.62 68 ALA A O 1
ATOM 524 N N . LEU A 1 69 ? 6.376 2.510 -18.908 1.00 88.06 69 LEU A N 1
ATOM 525 C CA . LEU A 1 69 ? 5.400 3.574 -18.671 1.00 88.06 69 LEU A CA 1
ATOM 526 C C . LEU A 1 69 ? 5.528 4.689 -19.712 1.00 88.06 69 LEU A C 1
ATOM 528 O O . LEU A 1 69 ? 4.514 5.101 -20.271 1.00 88.06 69 LEU A O 1
ATOM 532 N N . GLY A 1 70 ? 6.741 5.140 -20.031 1.00 87.69 70 GLY A N 1
ATOM 533 C CA . GLY A 1 70 ? 6.971 6.147 -21.072 1.00 87.69 70 GLY A CA 1
ATOM 534 C C . GLY A 1 70 ? 6.477 5.719 -22.459 1.00 87.69 70 GLY A C 1
ATOM 535 O O . GLY A 1 70 ? 5.987 6.551 -23.218 1.00 87.69 70 GLY A O 1
ATOM 536 N N . GLU A 1 71 ? 6.555 4.424 -22.776 1.00 89.56 71 GLU A N 1
ATOM 537 C CA . GLU A 1 71 ? 6.082 3.865 -24.051 1.00 89.56 71 GLU A CA 1
ATOM 538 C C . GLU A 1 71 ? 4.557 3.670 -24.105 1.00 89.56 71 GLU A C 1
ATOM 540 O O . GLU A 1 71 ? 3.967 3.738 -25.183 1.00 89.56 71 GLU A O 1
ATOM 545 N N . ARG A 1 72 ? 3.912 3.387 -22.964 1.00 87.81 72 ARG A N 1
ATOM 546 C CA . ARG A 1 72 ? 2.517 2.899 -22.915 1.00 87.81 72 ARG A CA 1
ATOM 547 C C . ARG A 1 72 ? 1.529 3.840 -22.230 1.00 87.81 72 ARG A C 1
ATOM 549 O O . ARG A 1 72 ? 0.335 3.549 -22.225 1.00 87.81 72 ARG A O 1
ATOM 556 N N . SER A 1 73 ? 1.994 4.927 -21.620 1.00 84.94 73 SER A N 1
ATOM 557 C CA . SER A 1 73 ? 1.162 5.842 -20.832 1.00 84.94 73 SER A CA 1
ATOM 558 C C . SER A 1 73 ? 1.286 7.295 -21.291 1.00 84.94 73 SER A C 1
ATOM 560 O O . SER A 1 73 ? 2.063 7.635 -22.184 1.00 84.94 73 SER A O 1
ATOM 562 N N . THR A 1 74 ? 0.472 8.173 -20.704 1.00 80.81 74 THR A N 1
ATOM 563 C CA . THR A 1 74 ? 0.547 9.607 -20.988 1.00 80.81 74 THR A CA 1
ATOM 564 C C . THR A 1 74 ? 1.832 10.203 -20.414 1.00 80.81 74 THR A C 1
ATOM 566 O O . THR A 1 74 ? 2.373 9.733 -19.412 1.00 80.81 74 THR A O 1
ATOM 569 N N . LYS A 1 75 ? 2.291 11.313 -21.004 1.00 74.75 75 LYS A N 1
ATOM 570 C CA . LYS A 1 75 ? 3.478 12.042 -20.526 1.00 74.75 75 LYS A CA 1
ATOM 571 C C . LYS A 1 75 ? 3.375 12.482 -19.060 1.00 74.75 75 LYS A C 1
ATOM 573 O O . LYS A 1 75 ? 4.406 12.698 -18.443 1.00 74.75 75 LYS A O 1
ATOM 578 N N . GLU A 1 76 ? 2.170 12.617 -18.507 1.00 77.50 76 GLU A N 1
ATOM 579 C CA . GLU A 1 76 ? 1.960 12.958 -17.092 1.00 77.50 76 GLU A CA 1
ATOM 580 C C . GLU A 1 76 ? 2.143 11.756 -16.155 1.00 77.50 76 GLU A C 1
ATOM 582 O O . GLU A 1 76 ? 2.718 11.886 -15.076 1.00 77.50 76 GLU A O 1
ATOM 587 N N . LEU A 1 77 ? 1.720 10.561 -16.576 1.00 71.56 77 LEU A N 1
ATOM 588 C CA . LEU A 1 77 ? 1.952 9.324 -15.823 1.00 71.56 77 LEU A CA 1
ATOM 589 C C . LEU A 1 77 ? 3.439 8.954 -15.792 1.00 71.56 77 LEU A C 1
ATOM 591 O O . LEU A 1 77 ? 3.939 8.543 -14.750 1.00 71.56 77 LEU A O 1
ATOM 595 N N . ALA A 1 78 ? 4.162 9.194 -16.887 1.00 73.31 78 ALA A N 1
ATOM 596 C CA . ALA A 1 78 ? 5.607 8.967 -16.964 1.00 73.31 78 ALA A CA 1
ATOM 597 C C . ALA A 1 78 ? 6.441 9.879 -16.036 1.00 73.31 78 ALA A C 1
ATOM 599 O O . ALA A 1 78 ? 7.617 9.607 -15.818 1.00 73.31 78 ALA A O 1
ATOM 600 N N . LYS A 1 79 ? 5.854 10.957 -15.493 1.00 72.06 79 LYS A N 1
ATOM 601 C CA . LYS A 1 79 ? 6.515 11.877 -14.549 1.00 72.06 79 LYS A CA 1
ATOM 602 C C . LYS A 1 79 ? 6.322 11.492 -13.084 1.00 72.06 79 LYS A C 1
ATOM 604 O O . LYS A 1 79 ? 6.893 12.148 -12.216 1.00 72.06 79 LYS A O 1
ATOM 609 N N . HIS A 1 80 ? 5.477 10.505 -12.785 1.00 78.06 80 HIS A N 1
ATOM 610 C CA . HIS A 1 80 ? 5.274 10.095 -11.402 1.00 78.06 80 HIS A CA 1
ATOM 611 C C . HIS A 1 80 ? 6.547 9.473 -10.834 1.00 78.06 80 HIS A C 1
ATOM 613 O O . HIS A 1 80 ? 7.186 8.653 -11.487 1.00 78.06 80 HIS A O 1
ATOM 619 N N . ASP A 1 81 ? 6.865 9.834 -9.590 1.00 78.62 81 ASP A N 1
ATOM 620 C CA . ASP A 1 81 ? 7.939 9.196 -8.838 1.00 78.62 81 ASP A CA 1
ATOM 621 C C . ASP A 1 81 ? 7.601 7.712 -8.629 1.00 78.62 81 ASP A C 1
ATOM 623 O O . ASP A 1 81 ? 6.615 7.370 -7.953 1.00 78.62 81 ASP A O 1
ATOM 627 N N . ILE A 1 82 ? 8.404 6.857 -9.259 1.00 81.00 82 ILE A N 1
ATOM 628 C CA . ILE A 1 82 ? 8.369 5.401 -9.121 1.00 81.00 82 ILE A CA 1
ATOM 629 C C . ILE A 1 82 ? 9.590 4.871 -8.365 1.00 81.00 82 ILE A C 1
ATOM 631 O O . ILE A 1 82 ? 9.733 3.659 -8.265 1.00 81.00 82 ILE A O 1
ATOM 635 N N . ASP A 1 83 ? 10.446 5.744 -7.832 1.00 80.88 83 ASP A N 1
ATOM 636 C CA . ASP A 1 83 ? 11.648 5.343 -7.109 1.00 80.88 83 ASP A CA 1
ATOM 637 C C . ASP A 1 83 ? 11.307 4.448 -5.906 1.00 80.88 83 ASP A C 1
ATOM 639 O O . ASP A 1 83 ? 10.417 4.750 -5.089 1.00 80.88 83 ASP A O 1
ATOM 643 N N . GLY A 1 84 ? 11.996 3.312 -5.827 1.00 78.31 84 GLY A N 1
ATOM 644 C CA . GLY A 1 84 ? 11.814 2.289 -4.805 1.00 78.31 84 GLY A CA 1
ATOM 645 C C . GLY A 1 84 ? 10.555 1.433 -4.985 1.00 78.31 84 GLY A C 1
ATOM 646 O O . GLY A 1 84 ? 10.093 0.806 -4.021 1.00 78.31 84 GLY A O 1
ATOM 647 N N . TYR A 1 85 ? 9.948 1.401 -6.180 1.00 85.75 85 TYR A N 1
ATOM 648 C CA . TYR A 1 85 ? 8.856 0.461 -6.464 1.00 85.75 85 TYR A CA 1
ATOM 649 C C . TYR A 1 85 ? 9.386 -0.964 -6.545 1.00 85.75 85 TYR A C 1
ATOM 651 O O . TYR A 1 85 ? 8.854 -1.882 -5.900 1.00 85.75 85 TYR A O 1
ATOM 659 N N . CYS A 1 86 ? 10.431 -1.137 -7.333 1.00 87.69 86 CYS A N 1
ATOM 660 C CA . CYS A 1 86 ? 11.134 -2.382 -7.520 1.00 87.69 86 CYS A CA 1
ATOM 661 C C . CYS A 1 86 ? 12.198 -2.576 -6.439 1.00 87.69 86 CYS A C 1
ATOM 663 O O . CYS A 1 86 ? 12.643 -1.631 -5.800 1.00 87.69 86 CYS A O 1
ATOM 665 N N . ILE A 1 87 ? 12.556 -3.833 -6.184 1.00 77.00 87 ILE A N 1
ATOM 666 C CA . ILE A 1 87 ? 13.559 -4.201 -5.163 1.00 77.00 87 ILE A CA 1
ATOM 667 C C . ILE A 1 87 ? 14.715 -5.018 -5.727 1.00 77.00 87 ILE A C 1
ATOM 669 O O . ILE A 1 87 ? 15.537 -5.507 -4.960 1.00 77.00 87 ILE A O 1
ATOM 673 N N . THR A 1 88 ? 14.777 -5.195 -7.045 1.00 65.06 88 THR A N 1
ATOM 674 C CA . THR A 1 88 ? 15.974 -5.757 -7.668 1.00 65.06 88 THR A CA 1
ATOM 675 C C . THR A 1 88 ? 16.923 -4.631 -8.024 1.00 65.06 88 THR A C 1
ATOM 677 O O . THR A 1 88 ? 16.492 -3.668 -8.662 1.00 65.06 88 THR A O 1
ATOM 680 N N . GLU A 1 89 ? 18.181 -4.797 -7.626 1.00 54.03 89 GLU A N 1
ATOM 681 C CA . GLU A 1 89 ? 19.324 -4.059 -8.173 1.00 54.03 89 GLU A CA 1
ATOM 682 C C . GLU A 1 89 ? 19.416 -4.203 -9.701 1.00 54.03 89 GLU A C 1
ATOM 684 O O . GLU A 1 89 ? 19.046 -5.283 -10.232 1.00 54.03 89 GLU A O 1
#